Protein AF-A0A6A3QRF0-F1 (afdb_monomer)

pLDDT: mean 70.34, std 17.84, range [29.58, 91.5]

Radius of gyration: 20.27 Å; Cα contacts (8 Å, |Δi|>4): 286; chains: 1; bounding box: 64×47×49 Å

Solvent-accessible surface area (backbone atoms only — not comparable to full-atom values): 9993 Å² total; per-residue (Å²): 109,71,69,59,56,51,46,40,52,53,52,51,64,70,45,51,71,77,64,62,84,71,59,99,69,62,62,75,46,75,48,76,46,80,46,79,39,98,91,56,43,59,29,43,40,35,44,38,36,40,55,38,93,52,59,58,69,60,52,49,53,48,54,50,49,65,73,70,50,92,71,93,47,98,48,41,47,69,82,46,76,47,72,86,46,101,48,31,40,40,34,34,32,43,34,52,49,76,52,101,88,47,76,45,58,32,42,35,42,34,40,35,40,59,45,82,55,100,72,38,37,38,37,36,32,35,37,44,40,42,74,58,97,72,96,70,99,64,79,95,66,55,45,33,38,40,40,35,43,40,40,36,50,57,80,76,75,68,86,64,85,77,76,82,75,82,80,91,129

Nearest PDB structures (foldseek):
  3aae-assembly1_A  TM=3.727E-01  e=2.565E-01  Gallus gallus
  7ds3-assembly1_A  TM=4.397E-01  e=1.127E+00  Gallus gallus
  7dsb-assembly1_A  TM=3.958E-01  e=8.569E-01  Gallus gallus
  8p94-assembly1_U  TM=2.899E-01  e=3.564E+00  Mus musculus
  8f8q-assembly1_G  TM=2.303E-01  e=2.060E+00  Homo sapiens

Sequence (169 aa):
MAQLEIKAAEMYLGSRGLFEGESKFCTISCKMRRKADAHHGEMVEIVSCAPLSCPMEIASSSLWRELTTLRTFPDKTYRYMQASSPNVMEKCFDQILRSNAAATPLNGLQVMKKFEEADRVVLALLDRERRGRRTIRLPREATLFFFCIVIKALRISSFGPRSIKGERF

Organism: NCBI:txid53985

Foldseek 3Di:
DVVVVVVLVVVVVVCVVVVPPQDLDWDFDKDWDWDADPVAGIEIEIETEDEDQDDQVCVQVVVVCVVQDDDDDPFKDWPDWDDPDPFKIKTWMWGWDDDPVDTWIKTKIKIWGWDDDPFKIKIWIWIFIATDDDDDDDDRHTYIYTYIYIYGYNPPPDPDPPPCPDDDD

Structure (mmCIF, N/CA/C/O backbone):
data_AF-A0A6A3QRF0-F1
#
_entry.id   AF-A0A6A3QRF0-F1
#
loop_
_atom_site.group_PDB
_atom_site.id
_atom_site.type_symbol
_atom_site.label_atom_id
_atom_site.label_alt_id
_atom_site.label_comp_id
_atom_site.label_asym_id
_atom_site.label_entity_id
_atom_site.label_seq_id
_atom_site.pdbx_PDB_ins_code
_atom_site.Cartn_x
_atom_site.Cartn_y
_atom_site.Cartn_z
_atom_site.occupancy
_atom_site.B_iso_or_equiv
_atom_site.auth_seq_id
_atom_site.auth_comp_id
_atom_site.auth_asym_id
_atom_site.auth_atom_id
_atom_site.pdbx_PDB_model_num
ATOM 1 N N . MET A 1 1 ? 14.015 9.875 1.636 1.00 59.88 1 MET A N 1
ATOM 2 C CA . MET A 1 1 ? 13.007 9.254 2.514 1.00 59.88 1 MET A CA 1
ATOM 3 C C . MET A 1 1 ? 11.913 10.209 2.939 1.00 59.88 1 MET A C 1
ATOM 5 O O . MET A 1 1 ? 10.804 10.021 2.462 1.00 59.88 1 MET A O 1
ATOM 9 N N . ALA A 1 2 ? 12.217 11.278 3.682 1.00 72.38 2 ALA A N 1
ATOM 10 C CA . ALA A 1 2 ? 11.219 12.257 4.140 1.00 72.38 2 ALA A CA 1
ATOM 11 C C . ALA A 1 2 ? 10.230 12.730 3.049 1.00 72.38 2 ALA A C 1
ATOM 13 O O . ALA A 1 2 ? 9.030 12.780 3.282 1.00 72.38 2 ALA A O 1
ATOM 14 N N . GLN A 1 3 ? 10.704 12.982 1.823 1.00 74.31 3 GLN A N 1
ATOM 15 C CA . GLN A 1 3 ? 9.840 13.404 0.710 1.00 74.31 3 GLN A CA 1
ATOM 16 C C . GLN A 1 3 ? 8.783 12.364 0.293 1.00 74.31 3 GLN A C 1
ATOM 18 O O . GLN A 1 3 ? 7.677 12.747 -0.063 1.00 74.31 3 GLN A O 1
ATOM 23 N N . LEU A 1 4 ? 9.093 11.060 0.322 1.00 71.19 4 LEU A N 1
ATOM 24 C CA . LEU A 1 4 ? 8.119 10.016 -0.035 1.00 71.19 4 LEU A CA 1
ATOM 25 C C . LEU A 1 4 ? 7.090 9.809 1.078 1.00 71.19 4 LEU A C 1
ATOM 27 O O . LEU A 1 4 ? 5.924 9.573 0.788 1.00 71.19 4 LEU A O 1
ATOM 31 N N . GLU A 1 5 ? 7.508 9.936 2.338 1.00 74.69 5 GLU A N 1
ATOM 32 C CA . GLU A 1 5 ? 6.602 9.865 3.488 1.00 74.69 5 GLU A CA 1
ATOM 33 C C . GLU A 1 5 ? 5.636 11.057 3.541 1.00 74.69 5 GLU A C 1
ATOM 35 O O . GLU A 1 5 ? 4.439 10.860 3.765 1.00 74.69 5 GLU A O 1
ATOM 40 N N . ILE A 1 6 ? 6.136 12.279 3.306 1.00 78.88 6 ILE A N 1
ATOM 41 C CA . ILE A 1 6 ? 5.309 13.490 3.173 1.00 78.88 6 ILE A CA 1
ATOM 42 C C . ILE A 1 6 ? 4.298 13.282 2.050 1.00 78.88 6 ILE A C 1
ATOM 44 O O . ILE A 1 6 ? 3.098 13.432 2.258 1.00 78.88 6 ILE A O 1
ATOM 48 N N . LYS A 1 7 ? 4.767 12.813 0.895 1.00 76.50 7 LYS A N 1
ATOM 49 C CA . LYS A 1 7 ? 3.917 12.582 -0.268 1.00 76.50 7 LYS A CA 1
ATOM 50 C C . LYS A 1 7 ? 2.856 11.506 -0.040 1.00 76.50 7 LYS A C 1
ATOM 52 O O . LYS A 1 7 ? 1.719 11.666 -0.471 1.00 76.50 7 LYS A O 1
ATOM 57 N N . ALA A 1 8 ? 3.190 10.418 0.657 1.00 73.81 8 ALA A N 1
ATOM 58 C CA . ALA A 1 8 ? 2.210 9.405 1.049 1.00 73.81 8 ALA A CA 1
ATOM 59 C C . ALA A 1 8 ? 1.107 10.004 1.940 1.00 73.81 8 ALA A C 1
ATOM 61 O O . ALA A 1 8 ? -0.061 9.647 1.792 1.00 73.81 8 ALA A O 1
ATOM 62 N N . ALA A 1 9 ? 1.460 10.944 2.823 1.00 78.81 9 ALA A N 1
ATOM 63 C CA . ALA A 1 9 ? 0.489 11.670 3.636 1.00 78.81 9 ALA A CA 1
ATOM 64 C C . ALA A 1 9 ? -0.349 12.666 2.817 1.00 78.81 9 ALA A C 1
ATOM 66 O O . ALA A 1 9 ? -1.560 12.723 3.006 1.00 78.81 9 ALA A O 1
ATOM 67 N N . GLU A 1 10 ? 0.250 13.403 1.883 1.00 80.12 10 GLU A N 1
ATOM 68 C CA . GLU A 1 10 ? -0.475 14.319 0.989 1.00 80.12 10 GLU A CA 1
ATOM 69 C C . GLU A 1 10 ? -1.491 13.576 0.116 1.00 80.12 10 GLU A C 1
ATOM 71 O O . GLU A 1 10 ? -2.651 13.977 0.038 1.00 80.12 10 GLU A O 1
ATOM 76 N N . MET A 1 11 ? -1.091 12.452 -0.487 1.00 71.81 11 MET A N 1
ATOM 77 C CA . MET A 1 11 ? -2.003 11.626 -1.284 1.00 71.81 11 MET A CA 1
ATOM 78 C C . MET A 1 11 ? -3.115 11.026 -0.428 1.00 71.81 11 MET A C 1
ATOM 80 O O . MET A 1 11 ? -4.262 10.994 -0.866 1.00 71.81 11 MET A O 1
ATOM 84 N N . TYR A 1 12 ? -2.811 10.610 0.807 1.00 76.50 12 TYR A N 1
ATOM 85 C CA . TYR A 1 12 ? -3.842 10.187 1.751 1.00 76.50 12 TYR A CA 1
ATOM 86 C C . TYR A 1 12 ? -4.866 11.303 2.002 1.00 76.50 12 TYR A C 1
ATOM 88 O O . TYR A 1 12 ? -6.068 11.080 1.849 1.00 76.50 12 TYR A O 1
ATOM 96 N N . LEU A 1 13 ? -4.405 12.519 2.308 1.00 78.50 13 LEU A N 1
ATOM 97 C CA . LEU A 1 13 ? -5.282 13.669 2.535 1.00 78.50 13 LEU A CA 1
ATOM 98 C C . LEU A 1 13 ? -6.126 14.000 1.294 1.00 78.50 13 LEU A C 1
ATOM 100 O O . LEU A 1 13 ? -7.329 14.223 1.422 1.00 78.50 13 LEU A O 1
ATOM 104 N N . GLY A 1 14 ? -5.529 13.956 0.099 1.00 71.88 14 GLY A N 1
ATOM 105 C CA . GLY A 1 14 ? -6.230 14.152 -1.174 1.00 71.88 14 GLY A CA 1
ATOM 106 C C . GLY A 1 14 ? -7.201 13.020 -1.536 1.00 71.88 14 GLY A C 1
ATOM 107 O O . GLY A 1 14 ? -8.149 13.237 -2.289 1.00 71.88 14 GLY A O 1
ATOM 108 N N . SER A 1 15 ? -7.012 11.822 -0.976 1.00 66.50 15 SER A N 1
ATOM 109 C CA . SER A 1 15 ? -7.882 10.660 -1.198 1.00 66.50 15 SER A CA 1
ATOM 110 C C . SER A 1 15 ? -9.152 10.665 -0.341 1.00 66.50 15 SER A C 1
ATOM 112 O O . SER A 1 15 ? -10.015 9.817 -0.548 1.00 66.50 15 SER A O 1
ATOM 114 N N . ARG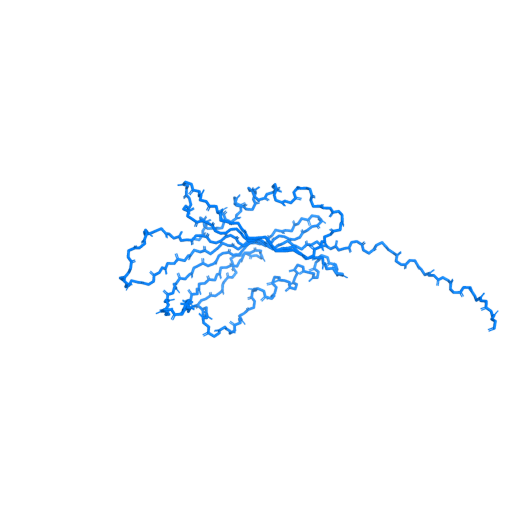 A 1 16 ? -9.322 11.632 0.578 1.00 66.19 16 ARG A N 1
ATOM 115 C CA . ARG A 1 16 ? -10.485 11.705 1.485 1.00 66.19 16 ARG A CA 1
ATOM 116 C C . ARG A 1 16 ? -11.838 11.650 0.776 1.00 66.19 16 ARG A C 1
ATOM 118 O O . ARG A 1 16 ? -12.736 10.959 1.250 1.00 66.19 16 ARG A O 1
ATOM 125 N N . GLY A 1 17 ? -11.958 12.296 -0.384 1.00 62.78 17 GLY A N 1
ATOM 126 C CA . GLY A 1 17 ? -13.182 12.267 -1.193 1.00 62.78 17 GLY A CA 1
ATOM 127 C C . GLY A 1 17 ? -13.530 10.883 -1.764 1.00 62.78 17 GLY A C 1
ATOM 128 O O . GLY A 1 17 ? -14.663 10.662 -2.171 1.00 62.78 17 GLY A O 1
ATOM 129 N N . LEU A 1 18 ? -12.596 9.922 -1.771 1.00 61.41 18 LEU A N 1
ATOM 130 C CA . LEU A 1 18 ? -12.871 8.535 -2.175 1.00 61.41 18 LEU A CA 1
ATOM 131 C C . LEU A 1 18 ? -13.661 7.765 -1.116 1.00 61.41 18 LEU A C 1
ATOM 133 O O . LEU A 1 18 ? -14.255 6.737 -1.435 1.00 61.41 18 LEU A O 1
ATOM 137 N N . PHE A 1 19 ? -13.655 8.251 0.128 1.00 61.41 19 PHE A N 1
ATOM 138 C CA . PHE A 1 19 ? -14.369 7.634 1.240 1.00 61.41 19 PHE A CA 1
ATOM 139 C C . PHE A 1 19 ? -15.723 8.305 1.526 1.00 61.41 19 PHE A C 1
ATOM 141 O O . PHE A 1 19 ? -16.487 7.805 2.357 1.00 61.41 19 PHE A O 1
ATOM 148 N N . GLU A 1 20 ? -16.029 9.430 0.869 1.00 54.75 20 GLU A N 1
ATOM 149 C CA . GLU A 1 20 ? -17.316 10.119 0.977 1.00 54.75 20 GLU A CA 1
ATOM 150 C C . GLU A 1 20 ? -18.388 9.369 0.172 1.00 54.75 20 GLU A C 1
ATOM 152 O O . GLU A 1 20 ? -18.216 9.058 -1.004 1.00 54.75 20 GLU A O 1
ATOM 157 N N . GLY A 1 21 ? -19.506 9.037 0.824 1.00 55.78 21 GLY A N 1
ATOM 158 C CA . GLY A 1 21 ? -20.615 8.296 0.209 1.00 55.78 21 GLY A CA 1
ATOM 159 C C . GLY A 1 21 ? -20.557 6.771 0.360 1.00 55.78 21 GLY A C 1
ATOM 160 O O . GLY A 1 21 ? -21.452 6.079 -0.125 1.00 55.78 21 GLY A O 1
ATOM 161 N N . GLU A 1 22 ? -19.562 6.214 1.060 1.00 54.47 22 GLU A N 1
ATOM 162 C CA . GLU A 1 22 ? -19.566 4.784 1.381 1.00 54.47 22 GLU A CA 1
ATOM 163 C C . GLU A 1 22 ? -20.700 4.447 2.364 1.00 54.47 22 GLU A C 1
ATOM 165 O O . GLU A 1 22 ? -20.720 4.910 3.507 1.00 54.47 22 GLU A O 1
ATOM 170 N N . SER A 1 23 ? -21.651 3.625 1.908 1.00 51.81 23 SER A N 1
ATOM 171 C CA . SER A 1 23 ? -22.813 3.202 2.695 1.00 51.81 23 SER A CA 1
ATOM 172 C C . SER A 1 23 ? -22.408 2.497 4.001 1.00 51.81 23 SER A C 1
ATOM 174 O O . SER A 1 23 ? -21.325 1.917 4.101 1.00 51.81 23 SER A O 1
ATOM 176 N N . LYS A 1 24 ? -23.314 2.479 4.992 1.00 54.75 24 LYS A N 1
ATOM 177 C CA . LYS A 1 24 ? -23.150 1.763 6.277 1.00 54.75 24 LYS A CA 1
ATOM 178 C C . LYS A 1 24 ? -22.815 0.268 6.114 1.00 54.75 24 LYS A C 1
ATOM 180 O O . LYS A 1 24 ? -22.342 -0.350 7.063 1.00 54.75 24 LYS A O 1
ATOM 185 N N . PHE A 1 25 ? -23.034 -0.294 4.925 1.00 53.22 25 PHE A N 1
ATOM 186 C CA . PHE A 1 25 ? -22.648 -1.647 4.553 1.00 53.22 25 PHE A CA 1
ATOM 187 C C . PHE A 1 25 ? -21.441 -1.582 3.614 1.00 53.22 25 PHE A C 1
ATOM 189 O O . PHE A 1 25 ? -21.560 -1.282 2.425 1.00 53.22 25 PHE A O 1
ATOM 196 N N . CYS A 1 26 ? -20.256 -1.847 4.163 1.00 58.09 26 CYS A N 1
ATOM 197 C CA . CYS A 1 26 ? -19.060 -2.030 3.354 1.00 58.09 26 CYS A CA 1
ATOM 198 C C . CYS A 1 26 ? -19.180 -3.377 2.629 1.00 58.09 26 CYS A C 1
ATOM 200 O O . CYS A 1 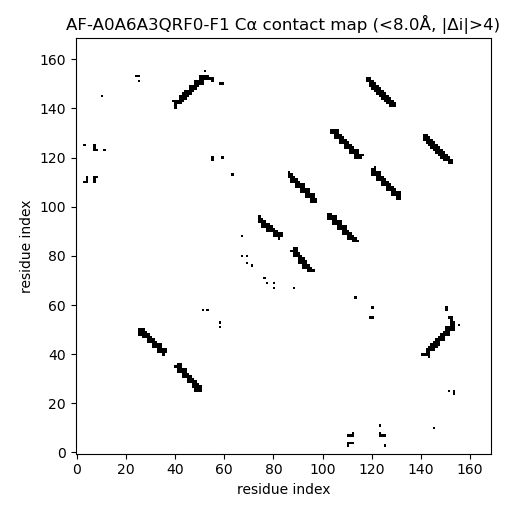26 ? -19.201 -4.423 3.270 1.00 58.09 26 CYS A O 1
ATOM 202 N N . THR A 1 27 ? -19.314 -3.354 1.303 1.00 67.69 27 THR A N 1
ATOM 203 C CA . THR A 1 27 ? -19.205 -4.557 0.463 1.00 67.69 27 THR A CA 1
ATOM 204 C C . THR A 1 27 ? -17.758 -4.678 -0.003 1.00 67.69 27 THR A C 1
ATOM 206 O O . THR A 1 27 ? -17.130 -3.656 -0.290 1.00 67.69 27 THR A O 1
ATOM 209 N N . ILE A 1 28 ? -17.227 -5.905 -0.086 1.00 80.62 28 ILE A N 1
ATOM 210 C CA . ILE A 1 28 ? -15.882 -6.143 -0.630 1.00 80.62 28 ILE A CA 1
ATOM 211 C C . ILE A 1 28 ? -15.804 -5.500 -2.017 1.00 80.62 28 ILE A C 1
ATOM 213 O O . ILE A 1 28 ? -16.599 -5.817 -2.902 1.00 80.62 28 ILE A O 1
ATOM 217 N N . SER A 1 29 ? -14.862 -4.581 -2.207 1.00 80.19 29 SER A N 1
ATOM 218 C CA . SER A 1 29 ? -14.668 -3.900 -3.482 1.00 80.19 29 SER A CA 1
ATOM 219 C C . SER A 1 29 ? -13.201 -3.571 -3.720 1.00 80.19 29 SER A C 1
ATOM 221 O O . SER A 1 29 ? -12.428 -3.353 -2.791 1.00 80.19 29 SER A O 1
ATOM 223 N N . CYS A 1 30 ? -12.815 -3.542 -4.991 1.00 80.69 30 CYS A N 1
ATOM 224 C CA . CYS A 1 30 ? -11.510 -3.082 -5.434 1.00 80.69 30 CYS A CA 1
ATOM 225 C C . CYS A 1 30 ? -11.719 -2.200 -6.662 1.00 80.69 30 CYS A C 1
ATOM 227 O O . CYS A 1 30 ? -12.364 -2.611 -7.628 1.00 80.69 30 CYS A O 1
ATOM 229 N N . LYS A 1 31 ? -11.220 -0.969 -6.607 1.00 79.44 31 LYS A N 1
ATOM 230 C CA . LYS A 1 31 ? -11.301 0.001 -7.697 1.00 79.44 31 LYS A CA 1
ATOM 231 C C . LYS A 1 31 ? -9.891 0.402 -8.080 1.00 79.44 31 LYS A C 1
ATOM 233 O O . LYS A 1 31 ? -9.111 0.793 -7.220 1.00 79.44 31 LYS A O 1
ATOM 238 N N . MET A 1 32 ? -9.586 0.338 -9.369 1.00 78.56 32 MET A N 1
ATOM 239 C CA . MET A 1 32 ? -8.326 0.819 -9.923 1.00 78.56 32 MET A CA 1
ATOM 240 C C . MET A 1 32 ? -8.610 1.984 -10.862 1.00 78.56 32 MET A C 1
ATOM 242 O O . MET A 1 32 ? -9.457 1.879 -11.750 1.00 78.56 32 MET A O 1
ATOM 246 N N . ARG A 1 33 ? -7.881 3.084 -10.693 1.00 75.81 33 ARG A N 1
ATOM 247 C CA . ARG A 1 33 ? -7.971 4.264 -11.547 1.00 75.81 33 ARG A CA 1
ATOM 248 C C . ARG A 1 33 ? -6.577 4.721 -11.948 1.00 75.81 33 ARG A C 1
ATOM 250 O O . ARG A 1 33 ? -5.682 4.825 -11.119 1.00 75.81 33 ARG A O 1
ATOM 257 N N . ARG A 1 34 ? -6.410 5.035 -13.230 1.00 74.25 34 ARG A N 1
ATOM 258 C CA . ARG A 1 34 ? -5.230 5.754 -13.716 1.00 74.25 34 ARG A CA 1
ATOM 259 C C . ARG A 1 34 ? -5.464 7.252 -13.550 1.00 74.25 34 ARG A C 1
ATOM 261 O O . ARG A 1 34 ? -6.545 7.747 -13.880 1.00 74.25 34 ARG A O 1
ATOM 268 N N . LYS A 1 35 ? -4.475 7.951 -13.012 1.00 72.19 35 LYS A N 1
ATOM 269 C CA . LYS A 1 35 ? -4.454 9.403 -12.854 1.00 72.19 35 LYS A CA 1
ATOM 270 C C . LYS A 1 35 ? -3.134 9.903 -13.423 1.00 72.19 35 LYS A C 1
ATOM 272 O O . LYS A 1 35 ? -2.089 9.381 -13.064 1.00 72.19 35 LYS A O 1
ATOM 277 N N . ALA A 1 36 ? -3.191 10.910 -14.280 1.00 67.00 36 ALA A N 1
ATOM 278 C CA . ALA A 1 36 ? -2.014 11.673 -14.657 1.00 67.00 36 ALA A CA 1
ATOM 279 C C . ALA A 1 36 ? -2.018 12.950 -13.819 1.00 67.00 36 ALA A C 1
ATOM 281 O O . ALA A 1 36 ? -3.018 13.670 -13.790 1.00 67.00 36 ALA A O 1
ATOM 282 N N . ASP A 1 37 ? -0.931 13.198 -13.103 1.00 63.97 37 ASP A N 1
ATOM 283 C CA . ASP A 1 37 ? -0.755 14.400 -12.297 1.00 63.97 37 ASP A CA 1
ATOM 284 C C . ASP A 1 37 ? 0.453 15.170 -12.833 1.00 63.97 37 ASP A C 1
ATOM 286 O O . ASP A 1 37 ? 1.538 14.607 -12.986 1.00 63.97 37 ASP A O 1
ATOM 290 N N . ALA A 1 38 ? 0.266 16.463 -13.108 1.00 60.53 38 ALA A N 1
ATOM 291 C CA . ALA A 1 38 ? 1.300 17.340 -13.651 1.00 60.53 38 ALA A CA 1
ATOM 292 C C . ALA A 1 38 ? 2.580 17.359 -12.795 1.00 60.53 38 ALA A C 1
ATOM 294 O O . ALA A 1 38 ? 3.670 17.554 -13.328 1.00 60.53 38 ALA A O 1
ATOM 295 N N . HIS A 1 39 ? 2.469 17.123 -11.484 1.00 57.53 39 HIS A N 1
ATOM 296 C CA . HIS A 1 39 ? 3.621 17.089 -10.581 1.00 57.53 39 HIS A CA 1
ATOM 297 C C . HIS A 1 39 ? 4.231 15.694 -10.412 1.00 57.53 39 HIS A C 1
ATOM 299 O O . HIS A 1 39 ? 5.378 15.565 -9.974 1.00 57.53 39 HIS A O 1
ATOM 305 N N . HIS A 1 40 ? 3.467 14.638 -10.694 1.00 57.16 40 HIS A N 1
ATOM 306 C CA . HIS A 1 40 ? 3.788 13.282 -10.243 1.00 57.16 40 HIS A CA 1
ATOM 307 C C . HIS A 1 40 ? 3.844 12.241 -11.366 1.00 57.16 40 HIS A C 1
ATOM 309 O O . HIS A 1 40 ? 4.231 11.105 -11.092 1.00 57.16 40 HIS A O 1
ATOM 315 N N . GLY A 1 41 ? 3.533 12.638 -12.600 1.00 68.62 41 GLY A N 1
ATOM 316 C CA . GLY A 1 41 ? 3.516 11.773 -13.770 1.00 68.62 41 GLY A CA 1
ATOM 317 C C . GLY A 1 41 ? 2.316 10.828 -13.772 1.00 68.62 41 GLY A C 1
ATOM 318 O O . GLY A 1 41 ? 1.265 11.109 -13.188 1.00 68.62 41 GLY A O 1
ATOM 319 N N . GLU A 1 42 ? 2.481 9.692 -14.443 1.00 70.38 42 GLU A N 1
ATOM 320 C CA . GLU A 1 42 ? 1.481 8.626 -14.476 1.00 70.38 42 GLU A CA 1
ATOM 321 C C . GLU A 1 42 ? 1.393 7.917 -13.121 1.00 70.38 42 GLU A C 1
ATOM 323 O O . GLU A 1 42 ? 2.378 7.371 -12.608 1.00 70.38 42 GLU A O 1
ATOM 328 N N . MET A 1 43 ? 0.184 7.897 -12.568 1.00 66.38 43 MET A N 1
ATOM 329 C CA . MET A 1 43 ? -0.151 7.271 -11.302 1.00 66.38 43 MET A CA 1
ATOM 330 C C . MET A 1 43 ? -1.254 6.236 -11.489 1.00 66.38 43 MET A C 1
ATOM 332 O O . MET A 1 43 ? -2.229 6.432 -12.220 1.00 66.38 43 MET A O 1
ATOM 336 N N . VAL A 1 44 ? -1.126 5.125 -10.772 1.00 69.06 44 VAL A N 1
ATOM 337 C CA . VAL A 1 44 ? -2.211 4.157 -10.619 1.00 69.06 44 VAL A CA 1
ATOM 338 C C . VAL A 1 44 ? -2.646 4.168 -9.165 1.00 69.06 44 VAL A C 1
ATOM 340 O O . VAL A 1 44 ? -1.860 3.872 -8.268 1.00 69.06 44 VAL A O 1
ATOM 343 N N . GLU A 1 45 ? -3.902 4.533 -8.954 1.00 71.81 45 GLU A N 1
ATOM 344 C CA . GLU A 1 45 ? -4.576 4.506 -7.668 1.00 71.81 45 GLU A CA 1
ATOM 345 C C . GLU A 1 45 ? -5.395 3.226 -7.572 1.00 71.81 45 GLU A C 1
ATOM 347 O O . GLU A 1 45 ? -6.228 2.948 -8.439 1.00 71.81 45 GLU A O 1
ATOM 352 N N . ILE A 1 46 ? -5.167 2.444 -6.523 1.00 74.25 46 ILE A N 1
ATOM 353 C CA . ILE A 1 46 ? -5.962 1.253 -6.239 1.00 74.25 46 ILE A CA 1
ATOM 354 C C . ILE A 1 46 ? -6.552 1.398 -4.845 1.00 74.25 46 ILE A C 1
ATOM 356 O O . ILE A 1 46 ? -5.816 1.536 -3.874 1.00 74.25 46 ILE A O 1
ATOM 360 N N . VAL A 1 47 ? -7.877 1.351 -4.752 1.00 75.62 47 VAL A N 1
ATOM 361 C CA . VAL A 1 47 ? -8.617 1.385 -3.491 1.00 75.62 47 VAL A CA 1
ATOM 362 C C . VAL A 1 47 ? -9.261 0.030 -3.281 1.00 75.62 47 VAL A C 1
ATOM 364 O O . VAL A 1 47 ? -10.111 -0.381 -4.071 1.00 75.62 47 VAL A O 1
ATOM 367 N N . SER A 1 48 ? -8.855 -0.659 -2.220 1.00 78.19 48 SER A N 1
ATOM 368 C CA . SER A 1 48 ? -9.468 -1.919 -1.796 1.00 78.19 48 SER 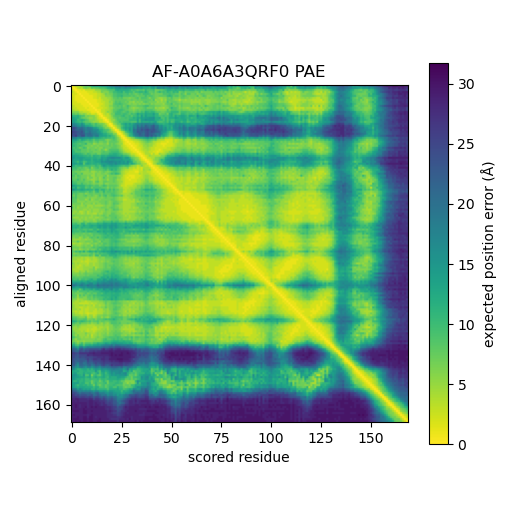A CA 1
ATOM 369 C C . SER A 1 48 ? -10.214 -1.706 -0.489 1.00 78.19 48 SER A C 1
ATOM 371 O O . SER A 1 48 ? -9.636 -1.191 0.466 1.00 78.19 48 SER A O 1
ATOM 373 N N . CYS A 1 49 ? -11.481 -2.108 -0.447 1.00 76.19 49 CYS A N 1
ATOM 374 C CA . CYS A 1 49 ? -12.341 -1.997 0.723 1.00 76.19 49 CYS A CA 1
ATOM 375 C C . CYS A 1 49 ? -12.884 -3.381 1.081 1.00 76.19 49 CYS A C 1
ATOM 377 O O . CYS A 1 49 ? -13.372 -4.102 0.207 1.00 76.19 49 CYS A O 1
ATOM 379 N N . ALA A 1 50 ? -12.785 -3.769 2.352 1.00 76.94 50 ALA A N 1
ATOM 380 C CA . ALA A 1 50 ? -13.303 -5.045 2.836 1.00 76.94 50 ALA A CA 1
ATOM 381 C C . ALA A 1 50 ? -13.955 -4.889 4.221 1.00 76.94 50 ALA A C 1
ATOM 383 O O . ALA A 1 50 ? -13.339 -4.304 5.120 1.00 76.94 50 ALA A O 1
ATOM 384 N N . PRO A 1 51 ? -15.180 -5.414 4.424 1.00 74.50 51 PRO A N 1
ATOM 385 C CA . PRO A 1 51 ? -15.754 -5.549 5.751 1.00 74.50 51 PRO A CA 1
ATOM 386 C C . PRO A 1 51 ? -15.053 -6.670 6.520 1.00 74.50 51 PRO A C 1
ATOM 388 O O . PRO A 1 51 ? -14.860 -7.767 5.993 1.00 74.50 51 PRO A O 1
ATOM 391 N N . LEU A 1 52 ? -14.734 -6.422 7.788 1.00 76.81 52 LEU A N 1
ATOM 392 C CA . LEU A 1 52 ? -14.248 -7.457 8.700 1.00 76.81 52 LEU A CA 1
ATOM 393 C C . LEU A 1 52 ? -15.181 -7.597 9.904 1.00 76.81 52 LEU A C 1
ATOM 395 O O . LEU A 1 52 ? -15.735 -6.617 10.405 1.00 76.81 52 LEU A O 1
ATOM 399 N N . SER A 1 53 ? -15.340 -8.834 10.373 1.00 78.69 53 SER A N 1
ATOM 400 C CA . SER A 1 53 ? -16.150 -9.197 11.543 1.00 78.69 53 SER A CA 1
ATOM 401 C C . SER A 1 53 ? -15.358 -9.168 12.858 1.00 78.69 53 SER A C 1
ATOM 403 O O . SER A 1 53 ? -15.745 -9.823 13.823 1.00 78.69 53 SER A O 1
ATOM 405 N N . CYS A 1 54 ? -14.227 -8.462 12.900 1.00 78.06 54 CYS A N 1
ATOM 406 C CA . CYS A 1 54 ? -13.351 -8.364 14.066 1.00 78.06 54 CYS A CA 1
ATOM 407 C C . CYS A 1 54 ? -13.183 -6.904 14.529 1.00 78.06 54 CYS A C 1
ATOM 409 O O . CYS A 1 54 ? -13.474 -5.979 13.763 1.00 78.06 54 CYS A O 1
ATOM 411 N N . PRO A 1 55 ? -12.720 -6.678 15.775 1.00 83.12 55 PRO A N 1
ATOM 412 C CA . PRO A 1 55 ? -12.392 -5.340 16.255 1.00 83.12 55 PRO A CA 1
ATOM 413 C C . PRO A 1 55 ? -11.343 -4.657 15.375 1.00 83.12 55 PRO A C 1
ATOM 415 O O . PRO A 1 55 ? -10.439 -5.307 14.841 1.00 83.12 55 PRO A O 1
ATOM 418 N N . MET A 1 56 ? -11.437 -3.330 15.274 1.00 82.19 56 MET A N 1
ATOM 419 C CA . MET A 1 56 ? -10.557 -2.540 14.413 1.00 82.19 56 MET A CA 1
ATOM 420 C C . MET A 1 56 ? -9.080 -2.688 14.796 1.00 82.19 56 MET A C 1
ATOM 422 O O . MET A 1 56 ? -8.235 -2.782 13.909 1.00 82.19 56 MET A O 1
ATOM 426 N N . GLU A 1 57 ? -8.749 -2.783 16.089 1.00 84.19 57 GLU A N 1
ATOM 427 C CA . GLU A 1 57 ? -7.354 -2.950 16.525 1.00 84.19 57 GLU A CA 1
ATOM 428 C C . GLU A 1 57 ? -6.765 -4.288 16.055 1.00 84.19 57 GLU A C 1
ATOM 430 O O . GLU A 1 57 ? -5.609 -4.363 15.628 1.00 84.19 57 GLU A O 1
ATOM 435 N N . ILE A 1 58 ? -7.574 -5.352 16.074 1.00 85.38 58 ILE A N 1
ATOM 436 C CA . ILE A 1 58 ? -7.170 -6.682 15.604 1.00 85.38 58 IL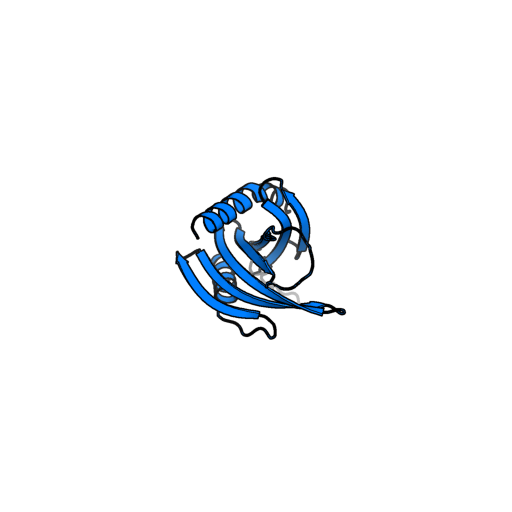E A CA 1
ATOM 437 C C . ILE A 1 58 ? -6.997 -6.680 14.086 1.00 85.38 58 ILE A C 1
ATOM 439 O O . ILE A 1 58 ? -6.006 -7.210 13.581 1.00 85.38 58 ILE A O 1
ATOM 443 N N . ALA A 1 59 ? -7.921 -6.052 13.357 1.00 82.38 59 ALA A N 1
ATOM 444 C CA . ALA A 1 59 ? -7.807 -5.890 11.914 1.00 82.38 59 ALA A CA 1
ATOM 445 C C . ALA A 1 59 ? -6.562 -5.078 11.520 1.00 82.38 59 ALA A C 1
ATOM 447 O O . ALA A 1 59 ? -5.786 -5.513 10.669 1.00 82.38 59 ALA A O 1
ATOM 448 N N . SER A 1 60 ? -6.349 -3.935 12.182 1.00 85.38 60 SER A N 1
ATOM 449 C CA . SER A 1 60 ? -5.207 -3.037 11.979 1.00 85.38 60 SER A CA 1
ATOM 450 C C . SER A 1 60 ? -3.881 -3.752 12.218 1.00 85.38 60 SER A C 1
ATOM 452 O O . SER A 1 60 ? -3.018 -3.788 11.340 1.00 85.38 60 SER A O 1
ATOM 454 N N . SER A 1 61 ? -3.728 -4.372 13.392 1.00 88.06 61 SER A N 1
ATOM 455 C CA . SER A 1 61 ? -2.500 -5.075 13.775 1.00 88.06 61 SER A CA 1
ATOM 456 C C . SER A 1 61 ? -2.222 -6.275 12.876 1.00 88.06 61 SER A C 1
ATOM 458 O O . SER A 1 61 ? -1.077 -6.475 12.470 1.00 88.06 61 SER A O 1
ATOM 460 N N . SER A 1 62 ? -3.258 -7.033 12.504 1.00 86.25 62 SER A N 1
ATOM 461 C CA . SER A 1 62 ? -3.121 -8.165 11.587 1.00 86.25 62 SER A CA 1
ATOM 462 C C . SER A 1 62 ? -2.678 -7.698 10.206 1.00 86.25 62 SER A C 1
ATOM 464 O O . SER A 1 62 ? -1.670 -8.191 9.712 1.00 86.25 62 SER A O 1
ATOM 466 N N . LEU A 1 63 ? -3.356 -6.711 9.609 1.00 84.75 63 LEU A N 1
ATOM 467 C CA . LEU A 1 63 ? -2.995 -6.206 8.282 1.00 84.75 63 LEU A CA 1
ATOM 468 C C . LEU A 1 63 ? -1.591 -5.587 8.275 1.00 84.75 63 LEU A C 1
ATOM 470 O O . LEU A 1 63 ? -0.800 -5.842 7.364 1.00 84.75 63 LEU A O 1
ATOM 474 N N . TRP A 1 64 ? -1.258 -4.805 9.305 1.00 89.19 64 TRP A N 1
ATOM 475 C CA . TRP A 1 64 ? 0.073 -4.223 9.446 1.00 89.19 64 TRP A CA 1
ATOM 476 C C . TRP A 1 64 ? 1.143 -5.309 9.538 1.00 89.19 64 TRP A C 1
ATOM 478 O O . TRP A 1 64 ? 2.123 -5.264 8.795 1.00 89.19 64 TRP A O 1
ATOM 488 N N . ARG A 1 65 ? 0.938 -6.330 10.379 1.00 89.12 65 ARG A N 1
ATOM 489 C CA . ARG A 1 65 ? 1.849 -7.476 10.500 1.00 89.12 65 ARG A CA 1
ATOM 490 C C . ARG A 1 65 ? 1.997 -8.216 9.175 1.00 89.12 65 ARG A C 1
ATOM 492 O O . ARG A 1 65 ? 3.121 -8.474 8.755 1.00 89.12 65 ARG A O 1
ATOM 499 N N . GLU A 1 66 ? 0.896 -8.511 8.489 1.00 86.69 66 GLU A N 1
ATOM 500 C CA . GLU A 1 66 ? 0.911 -9.221 7.204 1.00 86.69 66 GLU A CA 1
ATOM 501 C C . GLU A 1 66 ? 1.782 -8.506 6.162 1.00 86.69 66 GLU A C 1
ATOM 503 O O . GLU A 1 66 ? 2.554 -9.157 5.452 1.00 86.69 66 GLU A O 1
ATOM 508 N N . LEU A 1 67 ? 1.696 -7.173 6.104 1.00 85.25 67 LEU A N 1
ATOM 509 C CA . LEU A 1 67 ? 2.411 -6.362 5.120 1.00 85.25 67 LEU A CA 1
ATOM 510 C C . LEU A 1 67 ? 3.836 -5.990 5.537 1.00 85.25 67 LEU A C 1
ATOM 512 O O . LEU A 1 67 ? 4.640 -5.639 4.674 1.00 85.25 67 LEU A O 1
ATOM 516 N N . THR A 1 68 ? 4.159 -6.038 6.826 1.00 87.94 68 THR A N 1
ATOM 517 C CA . THR A 1 68 ? 5.504 -5.743 7.352 1.00 87.94 68 THR A CA 1
ATOM 518 C C . THR A 1 68 ? 6.349 -6.993 7.579 1.00 87.94 68 THR A C 1
ATOM 520 O O . THR A 1 68 ? 7.553 -6.884 7.792 1.00 87.94 68 THR A O 1
ATOM 523 N N . THR A 1 69 ? 5.755 -8.180 7.475 1.00 87.38 69 THR A N 1
ATOM 524 C CA . THR A 1 69 ? 6.487 -9.447 7.539 1.00 87.38 69 THR A CA 1
ATOM 525 C C . THR A 1 69 ? 7.205 -9.710 6.215 1.00 87.38 69 THR A C 1
ATOM 527 O O . THR A 1 69 ? 6.616 -9.581 5.138 1.00 87.38 69 THR A O 1
ATOM 530 N N . LEU A 1 70 ? 8.479 -10.106 6.290 1.00 82.88 70 LEU A N 1
ATOM 531 C CA . LEU A 1 70 ? 9.248 -10.563 5.133 1.00 82.88 70 LEU A CA 1
ATOM 532 C C . LEU A 1 70 ? 8.579 -11.801 4.527 1.00 82.88 70 LEU A C 1
ATOM 534 O O . LEU A 1 70 ? 8.408 -12.820 5.193 1.00 82.88 70 LEU A O 1
ATOM 538 N N . ARG A 1 71 ? 8.216 -11.708 3.247 1.00 79.81 71 ARG A N 1
ATOM 539 C CA . ARG A 1 71 ? 7.657 -12.816 2.469 1.00 79.81 71 ARG A CA 1
ATOM 540 C C . ARG A 1 71 ? 8.540 -13.107 1.275 1.00 79.81 71 ARG A C 1
ATOM 542 O O . ARG A 1 71 ? 9.071 -12.190 0.647 1.00 79.81 71 ARG A O 1
ATOM 549 N N . THR A 1 72 ? 8.645 -14.384 0.944 1.00 81.31 72 THR A N 1
ATOM 550 C CA . THR A 1 72 ? 9.239 -14.839 -0.305 1.00 81.31 72 THR A CA 1
ATOM 551 C C . THR A 1 72 ? 8.200 -14.746 -1.413 1.00 81.31 72 THR A C 1
ATOM 553 O O . THR A 1 72 ? 7.138 -15.361 -1.357 1.00 81.31 72 THR A O 1
ATOM 556 N N . PHE A 1 73 ?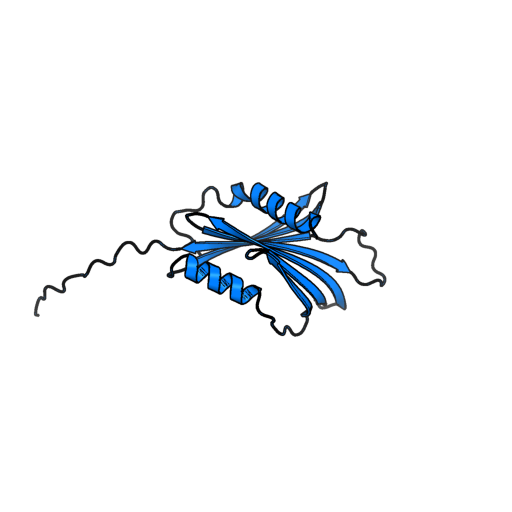 8.513 -13.954 -2.432 1.00 84.19 73 PHE A N 1
ATOM 557 C CA . PHE A 1 73 ? 7.759 -13.907 -3.677 1.00 84.19 73 PHE A CA 1
ATOM 558 C C . PHE A 1 73 ? 8.673 -14.408 -4.798 1.00 84.19 73 PHE A C 1
ATOM 560 O O . PHE A 1 73 ? 9.855 -14.065 -4.797 1.00 84.19 73 PHE A O 1
ATOM 567 N N . PRO A 1 74 ? 8.159 -15.180 -5.770 1.00 84.75 74 PRO A N 1
ATOM 568 C CA . PRO A 1 74 ? 8.989 -15.746 -6.837 1.00 84.75 74 PRO A CA 1
ATOM 569 C C . PRO A 1 74 ? 9.695 -14.670 -7.675 1.00 84.75 74 PRO A C 1
ATOM 571 O O . PRO A 1 74 ? 10.805 -14.889 -8.146 1.00 84.75 74 PRO A O 1
ATOM 574 N N . ASP A 1 75 ? 9.074 -13.494 -7.805 1.00 87.56 75 ASP A N 1
ATOM 575 C CA . ASP A 1 75 ? 9.537 -12.416 -8.685 1.00 87.56 75 ASP A CA 1
ATOM 576 C C . ASP A 1 75 ? 9.864 -11.119 -7.968 1.00 87.56 75 ASP A C 1
ATOM 578 O O . ASP A 1 75 ? 10.089 -10.107 -8.625 1.00 87.56 75 ASP A O 1
ATOM 582 N N . LYS A 1 76 ? 9.862 -11.118 -6.636 1.00 88.69 76 LYS A N 1
ATOM 583 C CA . LYS A 1 76 ? 10.140 -9.923 -5.846 1.00 88.69 76 LYS A CA 1
ATOM 584 C C . LYS A 1 76 ? 11.013 -10.285 -4.659 1.00 88.69 76 LYS A C 1
ATOM 586 O O . LYS A 1 76 ? 10.617 -11.074 -3.804 1.00 88.69 76 LYS A O 1
ATOM 591 N N . THR A 1 77 ? 12.181 -9.667 -4.595 1.00 90.62 77 THR A N 1
ATOM 592 C CA . THR A 1 77 ? 13.110 -9.782 -3.475 1.00 90.62 77 THR A CA 1
ATOM 593 C C . THR A 1 77 ? 13.212 -8.438 -2.773 1.00 90.62 77 THR A C 1
ATOM 595 O O . THR A 1 77 ? 13.189 -7.383 -3.404 1.00 90.62 77 THR A O 1
ATOM 598 N N . TYR A 1 78 ? 13.299 -8.460 -1.446 1.00 89.38 78 TYR A N 1
ATOM 599 C CA . TYR A 1 78 ? 13.519 -7.255 -0.655 1.00 89.38 78 TYR A CA 1
ATOM 600 C C . TYR A 1 78 ? 14.998 -7.159 -0.301 1.00 89.38 78 TYR A C 1
ATOM 602 O O . TYR A 1 78 ? 15.542 -8.062 0.329 1.00 89.38 78 TYR A O 1
ATOM 610 N N . ARG A 1 79 ? 15.642 -6.058 -0.695 1.00 89.75 79 ARG A N 1
ATOM 611 C CA . ARG A 1 79 ? 17.007 -5.726 -0.266 1.00 89.75 79 ARG A CA 1
ATOM 612 C C . ARG A 1 79 ? 17.031 -5.320 1.200 1.00 89.75 79 ARG A C 1
ATOM 614 O O . ARG A 1 79 ? 17.938 -5.709 1.925 1.00 89.75 79 ARG A O 1
ATOM 621 N N . TYR A 1 80 ? 16.028 -4.557 1.630 1.00 90.06 80 TYR A N 1
ATOM 622 C CA . TYR A 1 80 ? 15.794 -4.263 3.039 1.00 90.06 80 TYR A CA 1
ATOM 623 C C . TYR A 1 80 ? 14.325 -3.918 3.297 1.00 90.06 80 TYR A C 1
ATOM 625 O O . TYR A 1 80 ? 13.601 -3.477 2.398 1.00 90.06 80 TYR A O 1
ATOM 633 N N . MET A 1 81 ? 13.911 -4.098 4.551 1.00 90.81 81 MET A N 1
ATOM 634 C CA . MET 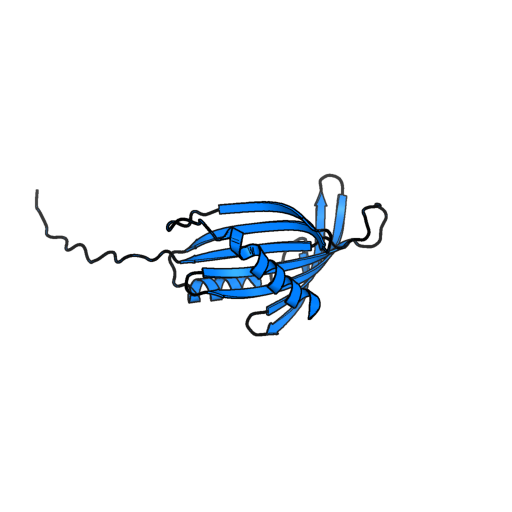A 1 81 ? 12.644 -3.629 5.106 1.00 90.81 81 MET A CA 1
ATOM 635 C C . MET A 1 81 ? 12.941 -2.981 6.456 1.00 90.81 81 MET A C 1
ATOM 637 O O . MET A 1 81 ? 13.515 -3.633 7.327 1.00 90.81 81 MET A O 1
ATOM 641 N N . GLN A 1 82 ? 12.602 -1.704 6.617 1.00 90.19 82 GLN A N 1
ATOM 642 C CA . GLN A 1 82 ? 12.952 -0.933 7.807 1.00 90.19 82 GLN A CA 1
ATOM 643 C C . GLN A 1 82 ? 11.770 -0.091 8.284 1.00 90.19 82 GLN A C 1
ATOM 645 O O . GLN A 1 82 ? 11.181 0.673 7.521 1.00 90.19 82 GLN A O 1
ATOM 650 N N . ALA A 1 83 ? 11.448 -0.203 9.571 1.00 88.50 83 ALA A N 1
ATOM 651 C CA . ALA A 1 83 ? 10.510 0.701 10.219 1.00 88.50 83 ALA A CA 1
ATOM 652 C C . ALA A 1 83 ? 11.232 2.003 10.595 1.00 88.50 83 ALA A C 1
ATOM 654 O O . ALA A 1 83 ? 12.219 1.965 11.331 1.00 88.50 83 ALA A O 1
ATOM 655 N N . SER A 1 84 ? 10.745 3.145 10.105 1.00 79.81 84 SER A N 1
ATOM 656 C CA . SER A 1 84 ? 11.229 4.471 10.528 1.00 79.81 84 SER A CA 1
ATOM 657 C C . SER A 1 84 ? 10.460 4.996 11.746 1.00 79.81 84 SER A C 1
ATOM 659 O O . SER A 1 84 ? 11.001 5.741 12.558 1.00 79.81 84 SER A O 1
ATOM 661 N N . SER A 1 85 ? 9.201 4.576 11.904 1.00 85.12 85 SER A N 1
ATOM 662 C CA . SER A 1 85 ? 8.335 4.875 13.049 1.00 85.12 85 SER A CA 1
ATOM 663 C C . SER A 1 85 ? 7.249 3.789 13.184 1.00 85.12 85 SER A C 1
ATOM 665 O O . SER A 1 85 ? 7.083 2.994 12.256 1.00 85.12 85 SER A O 1
ATOM 667 N N . PRO A 1 86 ? 6.471 3.731 14.285 1.00 83.81 86 PRO A N 1
ATOM 668 C CA . PRO A 1 86 ? 5.493 2.657 14.519 1.00 83.81 86 PRO A CA 1
ATOM 669 C C . PRO A 1 86 ? 4.463 2.447 13.396 1.00 83.81 86 PRO A C 1
ATOM 671 O O . PRO A 1 86 ? 3.958 1.341 13.220 1.00 83.81 86 PRO A O 1
ATOM 674 N N . ASN A 1 87 ? 4.179 3.495 12.619 1.00 89.62 87 ASN A N 1
ATOM 675 C CA . ASN A 1 87 ? 3.181 3.495 11.551 1.00 89.62 87 ASN A CA 1
ATOM 676 C C . ASN A 1 87 ? 3.789 3.723 10.162 1.00 89.62 87 ASN A C 1
ATOM 678 O O . ASN A 1 87 ? 3.053 4.030 9.224 1.00 89.62 87 ASN A O 1
ATOM 682 N N . VAL A 1 88 ? 5.112 3.605 10.015 1.00 90.44 88 VAL A N 1
ATOM 683 C CA . VAL A 1 88 ? 5.796 3.785 8.730 1.00 90.44 88 VAL A CA 1
ATOM 684 C C . VAL A 1 88 ? 6.769 2.642 8.475 1.00 90.44 88 VAL A C 1
ATOM 686 O O . VAL A 1 88 ? 7.588 2.301 9.326 1.00 90.44 88 VAL A O 1
ATOM 689 N N . MET A 1 89 ? 6.682 2.063 7.279 1.00 91.50 89 MET A N 1
ATOM 690 C CA . MET A 1 89 ? 7.559 0.992 6.814 1.00 91.50 89 MET A CA 1
ATOM 691 C C . MET A 1 89 ? 8.138 1.352 5.451 1.00 91.50 89 MET A C 1
ATOM 693 O O . MET A 1 89 ? 7.403 1.600 4.496 1.00 91.50 89 MET A O 1
ATOM 697 N N . GLU A 1 90 ? 9.456 1.317 5.351 1.00 90.94 90 GLU A N 1
ATOM 698 C CA . GLU A 1 90 ? 10.188 1.440 4.101 1.00 90.94 90 GLU A CA 1
ATOM 699 C C . GLU A 1 90 ? 10.590 0.054 3.598 1.00 90.94 90 GLU A C 1
ATOM 701 O O . GLU A 1 90 ? 11.068 -0.784 4.366 1.00 90.94 90 GLU A O 1
ATOM 706 N N . LYS A 1 91 ? 10.431 -0.192 2.296 1.00 90.81 91 LYS A N 1
ATOM 707 C CA . LYS A 1 91 ? 10.918 -1.418 1.659 1.00 90.81 91 LYS A CA 1
ATOM 708 C C . LYS A 1 91 ? 11.635 -1.102 0.365 1.00 90.81 91 LYS A C 1
ATOM 710 O O . LYS A 1 91 ? 11.060 -0.514 -0.547 1.00 90.81 91 LYS A O 1
ATOM 715 N N . CYS A 1 92 ? 12.864 -1.568 0.246 1.00 90.56 92 CYS A N 1
ATOM 716 C CA . CYS A 1 92 ? 13.598 -1.520 -1.005 1.00 90.56 92 CYS A CA 1
ATOM 717 C C . CYS A 1 92 ? 13.586 -2.904 -1.630 1.00 90.56 92 CYS A C 1
ATOM 719 O O . CYS A 1 92 ? 13.913 -3.890 -0.965 1.00 90.56 92 CYS A O 1
ATOM 721 N N . PHE A 1 93 ? 13.175 -2.981 -2.888 1.00 89.06 93 PHE A N 1
ATOM 722 C CA . PHE A 1 93 ? 12.935 -4.249 -3.555 1.00 89.06 93 PHE A CA 1
ATOM 723 C C . PHE A 1 93 ? 13.460 -4.253 -4.980 1.00 89.06 93 PHE A C 1
ATOM 725 O O . PHE A 1 93 ? 13.560 -3.210 -5.627 1.00 89.06 93 PHE A O 1
ATOM 732 N N . ASP A 1 94 ? 13.737 -5.452 -5.466 1.00 90.12 94 ASP A N 1
ATOM 733 C CA . ASP A 1 94 ? 13.964 -5.725 -6.873 1.00 90.12 94 ASP A CA 1
ATOM 734 C C . ASP A 1 94 ? 12.852 -6.679 -7.329 1.00 90.12 94 ASP A C 1
ATOM 736 O O . ASP A 1 94 ? 12.510 -7.640 -6.637 1.00 90.12 94 ASP A O 1
ATOM 740 N N . GLN A 1 95 ? 12.212 -6.364 -8.451 1.00 88.38 95 GLN A N 1
ATOM 741 C CA . GLN A 1 95 ? 11.052 -7.084 -8.963 1.00 88.38 95 GLN A CA 1
ATOM 742 C C . GLN A 1 95 ? 11.209 -7.382 -10.451 1.00 88.38 95 GLN A C 1
ATOM 744 O O . GLN A 1 95 ? 11.668 -6.544 -11.222 1.00 88.38 95 GLN A O 1
ATOM 749 N N . ILE A 1 96 ? 10.793 -8.569 -10.879 1.00 87.62 96 ILE A N 1
ATOM 750 C CA . ILE A 1 96 ? 10.757 -8.958 -12.287 1.00 87.62 96 ILE A CA 1
ATOM 751 C C . ILE A 1 96 ? 9.308 -8.900 -12.764 1.00 87.62 96 ILE A C 1
ATOM 753 O O . ILE A 1 96 ? 8.473 -9.699 -12.351 1.00 87.62 96 ILE A O 1
ATOM 757 N N . LEU A 1 97 ? 8.999 -7.976 -13.674 1.00 84.12 97 LEU A N 1
ATOM 758 C CA . LEU A 1 97 ? 7.717 -7.982 -14.375 1.00 84.12 97 LEU A CA 1
ATOM 759 C C . LEU A 1 97 ? 7.801 -8.899 -15.586 1.00 84.12 97 LEU A C 1
ATOM 761 O O . LEU A 1 97 ? 8.486 -8.582 -16.563 1.00 84.12 97 LEU A O 1
ATOM 765 N N . ARG A 1 98 ? 7.093 -10.028 -15.536 1.00 82.19 98 ARG A N 1
ATOM 766 C CA . ARG A 1 98 ? 6.937 -10.910 -16.693 1.00 82.19 98 ARG A CA 1
ATOM 767 C C . ARG A 1 98 ? 5.720 -10.501 -17.511 1.00 82.19 98 ARG A C 1
ATOM 769 O O . ARG A 1 98 ? 4.628 -10.320 -16.988 1.00 82.19 98 ARG A O 1
ATOM 776 N N . SER A 1 99 ? 5.934 -10.376 -18.810 1.00 80.56 99 SER A N 1
ATOM 777 C CA . SER A 1 99 ? 4.899 -10.252 -19.831 1.00 80.56 99 SER A CA 1
ATOM 778 C C . SER A 1 99 ? 5.107 -11.352 -20.865 1.00 80.56 99 SER A C 1
ATOM 780 O O . SER A 1 99 ? 6.202 -11.912 -20.950 1.00 80.56 99 SER A O 1
ATOM 782 N N . ASN A 1 100 ? 4.100 -11.605 -21.701 1.00 78.31 100 ASN A N 1
ATOM 783 C CA . ASN A 1 100 ? 4.203 -12.588 -22.786 1.00 78.31 100 ASN A CA 1
ATOM 784 C C . ASN A 1 100 ? 5.379 -12.308 -23.741 1.00 78.31 100 ASN A C 1
ATOM 786 O O . ASN A 1 100 ? 5.858 -13.223 -24.399 1.00 78.31 100 ASN A O 1
ATOM 790 N N . ALA A 1 101 ? 5.844 -11.056 -23.817 1.00 78.19 101 ALA A N 1
ATOM 791 C CA . ALA A 1 101 ? 6.929 -10.645 -24.704 1.00 78.19 101 ALA A CA 1
ATOM 792 C C . ALA A 1 101 ? 8.303 -10.572 -24.015 1.00 78.19 101 ALA A C 1
ATOM 794 O O . ALA A 1 101 ? 9.325 -10.729 -24.678 1.00 78.19 101 ALA A O 1
ATOM 795 N N . ALA A 1 102 ? 8.359 -10.277 -22.712 1.00 80.69 102 ALA A N 1
ATOM 796 C CA . ALA A 1 102 ? 9.622 -10.022 -22.020 1.00 80.69 102 ALA A CA 1
ATOM 797 C C . ALA A 1 102 ? 9.515 -10.104 -20.492 1.00 80.69 102 ALA A C 1
ATOM 799 O O . ALA A 1 102 ? 8.480 -9.773 -19.907 1.00 80.69 102 ALA A O 1
ATOM 800 N N . ALA A 1 103 ? 10.643 -10.425 -19.853 1.00 84.88 103 ALA A N 1
ATOM 801 C CA . ALA A 1 103 ? 10.873 -10.228 -18.426 1.00 84.88 103 ALA A CA 1
ATOM 802 C C . ALA A 1 103 ? 11.663 -8.928 -18.204 1.00 84.88 103 ALA A C 1
ATOM 804 O O . ALA A 1 103 ? 12.786 -8.776 -18.683 1.00 84.88 103 ALA A O 1
ATOM 805 N N . THR A 1 104 ? 11.065 -7.972 -17.497 1.00 84.69 104 THR A N 1
ATOM 806 C CA . THR A 1 104 ? 11.661 -6.663 -17.217 1.00 84.69 104 THR A CA 1
ATOM 807 C C . THR A 1 104 ? 12.062 -6.566 -15.746 1.00 84.69 104 THR A C 1
ATOM 809 O O . THR A 1 104 ? 11.173 -6.600 -14.895 1.00 84.69 104 THR A O 1
ATOM 812 N N . PRO A 1 105 ? 13.353 -6.374 -15.424 1.00 84.06 105 PRO A N 1
ATOM 813 C CA . PRO A 1 105 ? 13.770 -6.072 -14.063 1.00 84.06 105 PRO A CA 1
ATOM 814 C C . PRO A 1 105 ? 13.442 -4.618 -13.694 1.00 84.06 105 PRO A C 1
ATOM 816 O O . PRO A 1 105 ? 13.702 -3.676 -14.457 1.00 84.06 105 PRO A O 1
ATOM 819 N N . LEU A 1 106 ? 12.899 -4.448 -12.497 1.00 84.19 106 LEU A N 1
ATOM 820 C CA . LEU A 1 106 ? 12.562 -3.186 -11.860 1.00 84.19 106 LEU A CA 1
ATOM 821 C C . LEU A 1 106 ? 13.219 -3.114 -10.490 1.00 84.19 106 LEU A C 1
ATOM 823 O O . LEU A 1 106 ? 13.183 -4.075 -9.729 1.00 84.19 106 LEU A O 1
ATOM 827 N N . ASN A 1 107 ? 13.742 -1.940 -10.159 1.00 86.62 107 ASN A N 1
ATOM 828 C CA . ASN A 1 107 ? 14.193 -1.637 -8.810 1.00 86.62 107 ASN A CA 1
ATOM 829 C C . ASN A 1 107 ? 13.202 -0.642 -8.214 1.00 86.62 107 ASN A C 1
ATOM 831 O O . ASN A 1 107 ? 12.906 0.384 -8.833 1.00 86.62 107 ASN A O 1
ATOM 835 N N . GLY A 1 108 ? 12.695 -0.934 -7.026 1.00 85.44 108 GLY A N 1
ATOM 836 C CA . GLY A 1 108 ? 11.634 -0.167 -6.396 1.00 85.44 108 GLY A CA 1
ATOM 837 C C . GLY A 1 108 ? 11.959 0.246 -4.971 1.00 85.44 108 GLY A C 1
ATOM 838 O O . GLY A 1 108 ? 12.717 -0.411 -4.254 1.00 85.44 108 GLY A O 1
ATOM 839 N N . LEU A 1 109 ? 11.364 1.364 -4.574 1.00 87.38 109 LEU A N 1
ATOM 840 C CA . LEU A 1 109 ? 11.310 1.825 -3.197 1.00 87.38 109 LEU A CA 1
ATOM 841 C C . LEU A 1 109 ? 9.844 2.029 -2.817 1.00 87.38 109 LEU A C 1
ATOM 843 O O . LEU A 1 109 ? 9.169 2.861 -3.417 1.00 87.38 109 LEU A O 1
ATOM 847 N N . GLN A 1 110 ? 9.381 1.278 -1.826 1.00 87.50 110 GLN A N 1
ATOM 848 C CA . GLN A 1 110 ? 8.048 1.364 -1.247 1.00 87.50 110 GLN A CA 1
ATOM 849 C C . GLN A 1 110 ? 8.111 2.118 0.076 1.00 87.50 110 GLN A C 1
ATOM 851 O O . GLN A 1 110 ? 8.929 1.795 0.938 1.00 87.50 110 GLN A O 1
ATOM 856 N N . VAL A 1 111 ? 7.199 3.063 0.269 1.00 88.06 111 VAL A N 1
ATOM 857 C CA . VAL A 1 111 ? 6.901 3.642 1.579 1.00 88.06 111 VAL A CA 1
ATOM 858 C C . VAL A 1 111 ? 5.462 3.319 1.920 1.00 88.06 111 VAL A C 1
ATOM 860 O O . VAL A 1 111 ? 4.549 3.647 1.170 1.00 88.06 111 VAL A O 1
ATOM 863 N N . MET A 1 112 ? 5.263 2.677 3.061 1.00 88.75 112 MET A N 1
ATOM 864 C CA . MET A 1 112 ? 3.948 2.405 3.610 1.00 88.75 112 MET A CA 1
ATOM 865 C C . MET A 1 112 ? 3.709 3.267 4.834 1.00 88.75 112 MET A C 1
ATOM 867 O O . MET A 1 112 ? 4.570 3.337 5.710 1.00 88.75 112 MET A O 1
ATOM 871 N N . LYS A 1 113 ? 2.520 3.857 4.930 1.00 89.25 113 LYS A N 1
ATOM 872 C CA . LYS A 1 113 ? 2.086 4.622 6.093 1.00 89.25 113 LYS A CA 1
ATOM 873 C C . LYS A 1 113 ? 0.698 4.184 6.539 1.00 89.25 113 LYS A C 1
ATOM 875 O O . LYS A 1 113 ? -0.217 4.081 5.722 1.00 89.25 113 LYS A O 1
ATOM 880 N N . LYS A 1 114 ? 0.562 3.921 7.838 1.00 89.19 114 LYS A N 1
ATOM 881 C CA . LYS A 1 114 ? -0.700 3.568 8.486 1.00 89.19 114 LYS A CA 1
ATOM 882 C C . LYS A 1 114 ? -1.354 4.794 9.110 1.00 89.19 114 LYS A C 1
ATOM 884 O O . LYS A 1 114 ? -0.706 5.541 9.842 1.00 89.19 114 LYS A O 1
ATOM 889 N N . PHE A 1 115 ? -2.644 4.947 8.846 1.00 85.31 115 PHE A N 1
ATOM 890 C CA . PHE A 1 115 ? -3.519 5.950 9.431 1.00 85.31 115 PHE A CA 1
ATOM 891 C C . PHE A 1 115 ? -4.672 5.233 10.128 1.00 85.31 115 PHE A C 1
ATOM 893 O O . PHE A 1 115 ? -5.356 4.406 9.526 1.00 85.31 115 PHE A O 1
ATOM 900 N N . GLU A 1 116 ? -4.862 5.526 11.407 1.00 83.19 116 GLU A N 1
ATOM 901 C CA . GLU A 1 116 ? -5.970 4.994 12.194 1.00 83.19 116 GLU A CA 1
ATOM 902 C C . GLU A 1 116 ? -6.973 6.122 12.424 1.00 83.19 116 GLU A C 1
ATOM 904 O O . GLU A 1 116 ? -6.611 7.200 12.898 1.00 83.19 116 GLU A O 1
ATOM 909 N N . GLU A 1 117 ? -8.223 5.883 12.043 1.00 79.38 117 GLU A N 1
ATOM 910 C CA . GLU A 1 117 ? -9.354 6.774 12.281 1.00 79.38 117 GLU A CA 1
ATOM 911 C C . GLU A 1 117 ? -10.391 6.062 13.163 1.00 79.38 117 GLU A C 1
ATOM 913 O O . GLU A 1 117 ? -10.319 4.853 13.389 1.00 79.38 117 GLU A O 1
ATOM 918 N N . ALA A 1 118 ? -11.379 6.805 13.668 1.00 73.00 118 ALA A N 1
ATOM 919 C CA . ALA A 1 118 ? -12.368 6.266 14.605 1.00 73.00 118 ALA A CA 1
ATOM 920 C C . ALA A 1 118 ? -13.204 5.105 14.024 1.00 73.00 118 ALA A C 1
ATOM 922 O O . ALA A 1 118 ? -13.622 4.217 14.764 1.00 73.00 118 ALA A O 1
ATOM 923 N N . ASP A 1 119 ? -13.464 5.107 12.714 1.00 72.12 119 ASP A N 1
ATOM 924 C CA . ASP A 1 119 ? -14.331 4.143 12.027 1.00 72.12 119 ASP A CA 1
ATOM 925 C C . ASP A 1 119 ? -13.612 3.295 10.965 1.00 72.12 119 ASP A C 1
ATOM 927 O O . ASP A 1 119 ? -14.224 2.399 10.373 1.00 72.12 119 ASP A O 1
ATOM 931 N N . ARG A 1 120 ? -12.319 3.543 10.724 1.00 74.75 120 ARG A N 1
ATOM 932 C CA . ARG A 1 120 ? -11.545 2.865 9.677 1.00 74.75 120 ARG A CA 1
ATOM 933 C C . ARG A 1 120 ? -10.047 2.879 9.930 1.00 74.75 120 ARG A C 1
ATOM 935 O O . ARG A 1 120 ? -9.511 3.739 10.622 1.00 74.75 120 ARG A O 1
ATOM 942 N N . VAL A 1 121 ? -9.366 1.949 9.275 1.00 78.38 121 VAL A N 1
ATOM 943 C CA . VAL A 1 121 ? -7.905 1.931 9.162 1.00 78.38 121 VAL A CA 1
ATOM 944 C C . VAL A 1 121 ? -7.553 2.086 7.695 1.00 78.38 121 VAL A C 1
ATOM 946 O O . VAL A 1 121 ? -8.111 1.379 6.850 1.00 78.38 121 VAL A O 1
ATOM 949 N N . VAL A 1 122 ? -6.631 3.003 7.406 1.00 80.56 122 VAL A N 1
ATOM 950 C CA . VAL A 1 122 ? -6.152 3.272 6.054 1.00 80.56 122 VAL A CA 1
ATOM 951 C C . VAL A 1 122 ? -4.657 3.006 5.961 1.00 80.56 122 VAL A C 1
ATOM 953 O O . VAL A 1 122 ? -3.856 3.549 6.723 1.00 80.56 122 VAL A O 1
ATOM 956 N N . LEU A 1 123 ? -4.269 2.175 4.997 1.00 82.69 123 LEU A N 1
ATOM 957 C CA . LEU A 1 123 ? -2.872 1.991 4.619 1.00 82.69 123 LEU A CA 1
ATOM 958 C C . LEU A 1 123 ? -2.615 2.649 3.277 1.00 82.69 123 LEU A C 1
ATOM 960 O O . LEU A 1 123 ? -3.165 2.214 2.269 1.00 82.69 123 LEU A O 1
ATOM 964 N N . ALA A 1 124 ? -1.742 3.650 3.280 1.00 82.31 124 ALA A N 1
ATOM 965 C CA . ALA A 1 124 ? -1.213 4.264 2.076 1.00 82.31 124 ALA A CA 1
ATOM 966 C C . ALA A 1 124 ? 0.128 3.618 1.734 1.00 82.31 124 ALA A C 1
ATOM 968 O O . ALA A 1 124 ? 1.076 3.707 2.517 1.00 82.31 124 ALA A O 1
ATOM 969 N N . LEU A 1 125 ? 0.220 2.981 0.572 1.00 80.69 125 LEU A N 1
ATOM 970 C CA . LEU A 1 125 ? 1.477 2.502 0.016 1.00 80.69 125 LEU A CA 1
ATOM 971 C C . LEU A 1 125 ? 1.823 3.367 -1.187 1.00 80.69 125 LEU A C 1
ATOM 973 O O . LEU A 1 125 ? 1.005 3.539 -2.090 1.00 80.69 125 LEU A O 1
ATOM 977 N N . LEU A 1 126 ? 3.038 3.895 -1.185 1.00 79.19 126 LEU A N 1
ATOM 978 C CA . LEU A 1 126 ? 3.615 4.615 -2.299 1.00 79.19 126 LEU A CA 1
ATOM 979 C C . LEU A 1 126 ? 4.823 3.848 -2.816 1.00 79.19 126 LEU A C 1
ATOM 981 O O . LEU A 1 126 ? 5.852 3.787 -2.141 1.00 79.19 126 LEU A O 1
ATOM 985 N N . ASP A 1 127 ? 4.705 3.309 -4.022 1.00 78.31 127 ASP A N 1
ATOM 986 C CA . ASP A 1 127 ? 5.828 2.701 -4.725 1.00 78.31 127 ASP A CA 1
ATOM 987 C C . ASP A 1 127 ? 6.437 3.696 -5.696 1.00 78.31 127 ASP A C 1
ATOM 989 O O . ASP A 1 127 ? 5.738 4.333 -6.481 1.00 78.31 127 ASP A O 1
ATOM 993 N N . ARG A 1 128 ? 7.762 3.802 -5.658 1.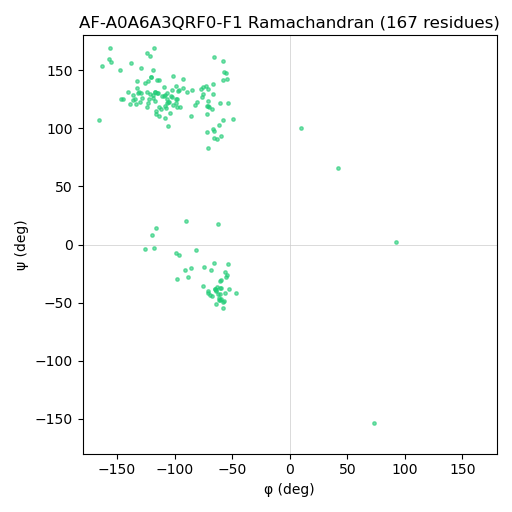00 75.94 128 ARG A N 1
ATOM 994 C CA . ARG A 1 128 ? 8.555 4.489 -6.666 1.00 75.94 128 ARG A CA 1
ATOM 995 C C . ARG A 1 128 ? 9.412 3.468 -7.389 1.00 75.94 128 ARG A C 1
ATOM 997 O O . ARG A 1 128 ? 10.393 2.973 -6.832 1.00 75.94 128 ARG A O 1
ATOM 1004 N N . GLU A 1 129 ? 9.090 3.222 -8.649 1.00 76.50 129 GLU A N 1
ATOM 1005 C CA . GLU A 1 129 ? 9.809 2.252 -9.471 1.00 76.50 129 GLU A CA 1
ATOM 1006 C C . GLU A 1 129 ? 10.796 2.934 -10.424 1.00 76.50 129 GLU A C 1
ATOM 1008 O O . GLU A 1 129 ? 10.572 4.035 -10.938 1.00 76.50 129 GLU A O 1
ATOM 1013 N N . ARG A 1 130 ? 11.932 2.274 -10.655 1.00 66.56 130 ARG A N 1
ATOM 1014 C CA . ARG A 1 130 ? 12.926 2.649 -11.661 1.00 66.56 130 ARG A CA 1
ATOM 1015 C C . ARG A 1 130 ? 13.260 1.425 -12.502 1.00 66.56 130 ARG A C 1
ATOM 1017 O O . ARG A 1 130 ? 13.723 0.407 -11.986 1.00 66.56 130 ARG A O 1
ATOM 1024 N N . ARG A 1 131 ? 13.072 1.538 -13.818 1.00 57.06 131 ARG A N 1
ATOM 1025 C CA . ARG A 1 131 ? 13.440 0.480 -14.766 1.00 57.06 131 ARG A CA 1
ATOM 1026 C C . ARG A 1 131 ? 14.963 0.382 -14.884 1.00 57.06 131 ARG A C 1
ATOM 1028 O O . ARG A 1 131 ? 15.643 1.404 -15.020 1.00 57.06 131 ARG A O 1
ATOM 1035 N N . GLY A 1 132 ? 15.501 -0.838 -14.832 1.00 51.69 132 GLY A N 1
ATOM 1036 C CA . GLY A 1 132 ? 16.932 -1.085 -15.028 1.00 51.69 132 GLY A CA 1
ATOM 1037 C C . GLY A 1 132 ? 17.409 -0.580 -16.398 1.00 51.69 132 GLY A C 1
ATOM 1038 O O . GLY A 1 132 ? 16.685 -0.676 -17.389 1.00 51.69 132 GLY A O 1
ATOM 1039 N N . ARG A 1 133 ? 18.623 -0.011 -16.464 1.00 44.00 133 ARG A N 1
ATOM 1040 C CA . ARG A 1 133 ? 19.229 0.523 -17.699 1.00 44.00 133 ARG A C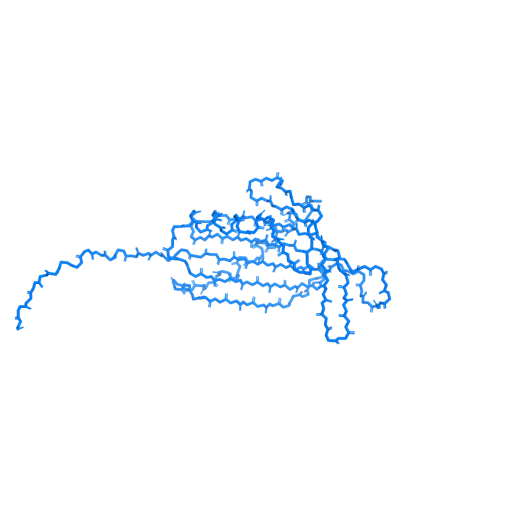A 1
ATOM 1041 C C . ARG A 1 133 ? 19.367 -0.582 -18.759 1.00 44.00 133 ARG A C 1
ATOM 1043 O O . ARG A 1 133 ? 20.388 -1.257 -18.765 1.00 44.00 133 ARG A O 1
ATOM 1050 N N . ARG A 1 134 ? 18.395 -0.746 -19.662 1.00 37.50 134 ARG A N 1
ATOM 1051 C CA . ARG A 1 134 ? 18.571 -1.295 -21.026 1.00 37.50 134 ARG A CA 1
ATOM 1052 C C . ARG A 1 134 ? 17.331 -1.004 -21.894 1.00 37.50 134 ARG A C 1
ATOM 1054 O O . ARG A 1 134 ? 16.257 -1.551 -21.685 1.00 37.50 134 ARG A O 1
ATOM 1061 N N . THR A 1 135 ? 17.528 -0.064 -22.825 1.00 35.66 135 THR A N 1
ATOM 1062 C CA . THR A 1 135 ? 16.948 0.022 -24.183 1.00 35.66 135 THR A CA 1
ATOM 1063 C C . THR A 1 135 ? 15.468 -0.319 -24.400 1.00 35.66 135 THR A C 1
ATOM 1065 O O . THR A 1 135 ? 15.175 -1.211 -25.177 1.00 35.66 135 THR A O 1
ATOM 1068 N N . ILE A 1 136 ? 14.541 0.474 -23.846 1.00 35.78 136 ILE A N 1
ATOM 1069 C CA . ILE A 1 136 ? 13.297 0.892 -24.534 1.00 35.78 136 ILE A CA 1
ATOM 1070 C C . ILE A 1 136 ? 12.998 2.327 -24.068 1.00 35.78 136 ILE A C 1
ATOM 1072 O O . ILE A 1 136 ? 12.961 2.586 -22.865 1.00 35.78 136 ILE A O 1
ATOM 1076 N N . ARG A 1 137 ? 12.846 3.278 -25.002 1.00 29.58 137 ARG A N 1
ATOM 1077 C CA . ARG A 1 137 ? 12.518 4.683 -24.699 1.00 29.58 137 ARG A CA 1
ATOM 1078 C C . ARG A 1 137 ? 11.056 4.786 -24.246 1.00 29.58 137 ARG A C 1
ATOM 1080 O O . ARG A 1 137 ? 10.158 4.861 -25.072 1.00 29.58 137 ARG A O 1
ATOM 1087 N N . LEU A 1 138 ? 10.848 4.810 -22.936 1.00 36.59 138 LEU A N 1
ATOM 1088 C CA . LEU A 1 138 ? 9.690 5.426 -22.282 1.00 36.59 138 LEU A CA 1
ATOM 1089 C C . LEU A 1 138 ? 10.228 6.542 -21.369 1.00 36.59 138 LEU A C 1
ATOM 1091 O O . LEU A 1 138 ? 11.394 6.450 -20.960 1.00 36.59 138 LEU A O 1
ATOM 1095 N N . PRO A 1 139 ? 9.464 7.626 -21.130 1.00 32.69 139 PRO A N 1
ATOM 10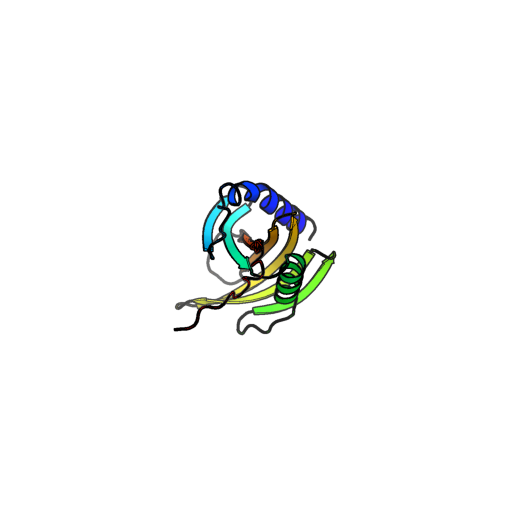96 C CA . PRO A 1 139 ? 9.976 8.817 -20.458 1.00 32.69 139 PRO A CA 1
ATOM 1097 C C . PRO A 1 139 ? 10.599 8.455 -19.106 1.00 32.69 139 PRO A C 1
ATOM 1099 O O . PRO A 1 139 ? 10.138 7.558 -18.406 1.00 32.69 139 PRO A O 1
ATOM 1102 N N . ARG A 1 140 ? 11.699 9.137 -18.773 1.00 34.97 140 ARG A N 1
ATOM 1103 C CA . ARG A 1 140 ? 12.584 8.933 -17.606 1.00 34.97 140 ARG A CA 1
ATOM 1104 C C . ARG A 1 140 ? 11.909 9.142 -16.233 1.00 34.97 140 ARG A C 1
ATOM 1106 O O . ARG A 1 140 ? 12.603 9.330 -15.234 1.00 34.97 140 ARG A O 1
ATOM 1113 N N . GLU A 1 141 ? 10.590 9.126 -16.166 1.00 43.81 141 GLU A N 1
ATOM 1114 C CA . GLU A 1 141 ? 9.810 9.484 -14.991 1.00 43.81 141 GLU A CA 1
ATOM 1115 C C . GLU A 1 141 ? 9.508 8.241 -14.154 1.00 43.81 141 GLU A C 1
ATOM 1117 O O . GLU A 1 141 ? 9.190 7.171 -14.668 1.00 43.81 141 GLU A O 1
ATOM 1122 N N . ALA A 1 142 ? 9.698 8.361 -12.842 1.00 50.16 142 ALA A N 1
ATOM 1123 C CA . ALA A 1 142 ? 9.399 7.280 -11.920 1.00 50.16 142 ALA A CA 1
ATOM 1124 C C . ALA A 1 142 ? 7.880 7.105 -11.854 1.00 50.16 142 ALA A C 1
ATOM 1126 O O . ALA A 1 142 ? 7.191 8.031 -11.438 1.00 50.16 142 ALA A O 1
ATOM 1127 N N . THR A 1 143 ? 7.372 5.936 -12.240 1.00 53.94 143 THR A N 1
ATOM 1128 C CA . THR A 1 143 ? 5.957 5.608 -12.051 1.00 53.94 143 THR A CA 1
ATOM 1129 C C . THR A 1 143 ? 5.680 5.505 -10.557 1.00 53.94 143 THR A C 1
ATOM 1131 O O . THR A 1 143 ? 6.426 4.841 -9.826 1.00 53.94 143 THR A O 1
ATOM 1134 N N . LEU A 1 144 ? 4.640 6.208 -10.110 1.00 53.44 144 LEU A N 1
ATOM 1135 C CA . LEU A 1 144 ? 4.192 6.187 -8.726 1.00 53.44 144 LEU A CA 1
ATOM 1136 C C . LEU A 1 144 ? 2.913 5.370 -8.632 1.00 53.44 144 LEU A C 1
ATOM 1138 O O . LEU A 1 144 ? 1.920 5.682 -9.283 1.00 53.44 144 LEU A O 1
ATOM 1142 N N . PHE A 1 145 ? 2.924 4.331 -7.808 1.00 55.25 145 PHE A N 1
ATOM 1143 C CA . PHE A 1 145 ? 1.707 3.586 -7.496 1.00 55.25 145 PHE A CA 1
ATOM 1144 C C . PHE A 1 145 ? 1.226 4.010 -6.119 1.00 55.25 145 PHE A C 1
ATOM 1146 O O . PHE A 1 145 ? 2.004 3.987 -5.166 1.00 55.25 145 PHE A O 1
ATOM 1153 N N . PHE A 1 146 ? -0.042 4.407 -6.031 1.00 54.78 146 PHE A N 1
ATOM 1154 C CA . PHE A 1 146 ? -0.706 4.691 -4.768 1.00 54.78 146 PHE A CA 1
ATOM 1155 C C . PHE A 1 146 ? -1.714 3.579 -4.485 1.00 54.78 146 PHE A C 1
ATOM 1157 O O . PHE A 1 146 ? -2.744 3.461 -5.150 1.00 54.78 146 PHE A O 1
ATOM 1164 N N . PHE A 1 147 ? -1.408 2.738 -3.505 1.00 57.16 147 PHE A N 1
ATOM 1165 C CA . PHE A 1 147 ? -2.312 1.685 -3.054 1.00 57.16 147 PHE A CA 1
ATOM 1166 C C . PHE A 1 147 ? -2.918 2.101 -1.717 1.00 57.16 147 PHE A C 1
ATOM 1168 O O . PHE A 1 147 ? -2.191 2.374 -0.764 1.00 57.16 147 PHE A O 1
ATOM 1175 N N . CYS A 1 148 ? -4.243 2.155 -1.653 1.00 57.56 148 CYS A N 1
ATOM 1176 C CA . CYS A 1 148 ? -5.003 2.509 -0.468 1.00 57.56 148 CYS A CA 1
ATOM 1177 C C . CYS A 1 148 ? -5.847 1.306 -0.036 1.00 57.56 148 CYS A C 1
ATOM 1179 O O . CYS A 1 148 ? -6.745 0.867 -0.760 1.00 57.56 148 CYS A O 1
ATOM 1181 N N . ILE A 1 149 ? -5.551 0.751 1.138 1.00 64.44 149 ILE A N 1
ATOM 1182 C CA . ILE A 1 149 ? -6.375 -0.303 1.744 1.00 64.44 149 ILE A CA 1
ATOM 1183 C C . ILE A 1 149 ? -7.223 0.335 2.825 1.00 64.44 149 ILE A C 1
ATOM 1185 O O . ILE A 1 149 ? -6.674 0.874 3.785 1.00 64.44 149 ILE A O 1
ATOM 1189 N N . VAL A 1 150 ? -8.540 0.234 2.676 1.00 59.75 150 VAL A N 1
ATOM 1190 C CA . VAL A 1 150 ? -9.520 0.666 3.668 1.00 59.75 150 VAL A CA 1
ATOM 1191 C C . VAL A 1 150 ? -10.121 -0.566 4.319 1.00 59.75 150 VAL A C 1
ATOM 1193 O O . VAL A 1 150 ? -10.730 -1.411 3.660 1.00 59.75 150 VAL A O 1
ATOM 1196 N N . ILE A 1 151 ? -9.983 -0.655 5.635 1.00 59.66 151 ILE A N 1
ATOM 1197 C CA . ILE A 1 151 ? -10.731 -1.622 6.430 1.00 59.66 151 ILE A CA 1
ATOM 1198 C C . ILE A 1 151 ? -11.808 -0.878 7.208 1.00 59.66 151 ILE A C 1
ATOM 1200 O O . ILE A 1 151 ? -11.514 0.088 7.914 1.00 59.66 151 ILE A O 1
ATOM 1204 N N . LYS A 1 152 ? -13.043 -1.387 7.128 1.00 55.47 152 LYS A N 1
ATOM 1205 C CA . LYS A 1 152 ? -14.151 -0.996 8.005 1.00 55.47 152 LYS A CA 1
ATOM 1206 C C . LYS A 1 152 ? -14.568 -2.179 8.871 1.00 55.47 152 LYS A C 1
ATOM 1208 O O . LYS A 1 152 ? -14.821 -3.274 8.364 1.00 55.47 152 LYS A O 1
ATOM 1213 N N . ALA A 1 153 ? -14.676 -1.945 10.175 1.00 49.97 153 ALA A N 1
ATOM 1214 C CA . ALA A 1 153 ? -15.275 -2.912 11.081 1.00 49.97 153 ALA A CA 1
ATOM 1215 C C . ALA A 1 153 ? -16.794 -2.881 10.895 1.00 49.97 153 ALA A C 1
ATOM 1217 O O . ALA A 1 153 ? -17.420 -1.818 10.945 1.00 49.97 153 ALA A O 1
ATOM 1218 N N . LEU A 1 154 ? -17.401 -4.048 10.699 1.00 48.72 154 LEU A N 1
ATOM 1219 C CA . LEU A 1 154 ? -18.848 -4.163 10.807 1.00 48.72 154 LEU A CA 1
ATOM 1220 C C . LEU A 1 154 ? -19.212 -4.033 12.285 1.00 48.72 154 LEU A C 1
ATOM 1222 O O . LEU A 1 154 ? -18.796 -4.843 13.115 1.00 48.72 154 LEU A O 1
ATOM 1226 N N . ARG A 1 155 ? -20.011 -3.019 12.625 1.00 40.56 155 ARG A N 1
ATOM 1227 C CA . ARG A 1 155 ? -20.628 -2.945 13.947 1.00 40.56 155 ARG A CA 1
ATOM 1228 C C . ARG A 1 155 ? -21.618 -4.103 14.026 1.00 40.56 155 ARG A C 1
ATOM 1230 O O . ARG A 1 155 ? -22.714 -4.015 13.479 1.00 40.56 155 ARG A O 1
ATOM 1237 N N . ILE A 1 156 ? -21.221 -5.199 14.670 1.00 39.22 156 ILE A N 1
ATOM 1238 C CA . ILE A 1 156 ? -22.144 -6.268 15.045 1.00 39.22 156 ILE A CA 1
ATOM 1239 C C . ILE A 1 156 ? -23.072 -5.637 16.082 1.00 39.22 156 ILE A C 1
ATOM 1241 O O . ILE A 1 156 ? -22.752 -5.568 17.267 1.00 39.22 156 ILE A O 1
ATOM 1245 N N . SER A 1 157 ? -24.197 -5.077 15.636 1.00 33.38 157 SER A N 1
ATOM 1246 C CA . SER A 1 157 ? -25.298 -4.766 16.535 1.00 33.38 157 SER A CA 1
ATOM 1247 C C . SER A 1 157 ? -25.742 -6.099 17.118 1.00 33.38 157 SER A C 1
ATOM 1249 O O . SER A 1 157 ? -26.332 -6.906 16.403 1.00 33.38 157 SER A O 1
ATOM 1251 N N . SER A 1 158 ? -25.336 -6.343 18.363 1.00 34.91 158 SER A N 1
ATOM 1252 C CA . SER A 1 158 ? -25.872 -7.330 19.295 1.00 34.91 158 SER A CA 1
ATOM 1253 C C . SER A 1 158 ? -26.869 -8.306 18.663 1.00 34.91 158 SER A C 1
ATOM 1255 O O . SER A 1 158 ? -28.061 -8.004 18.558 1.00 34.91 158 SER A O 1
ATOM 1257 N N . PHE A 1 159 ? -26.413 -9.516 18.331 1.00 35.69 159 PHE A N 1
ATOM 1258 C CA . PHE A 1 159 ? -27.307 -10.656 18.490 1.00 35.69 159 PHE A CA 1
ATOM 1259 C C . PHE A 1 159 ? -27.591 -10.727 19.994 1.00 35.69 159 PHE A C 1
ATOM 1261 O O . PHE A 1 159 ? -26.817 -11.290 20.763 1.00 35.69 159 PHE A O 1
ATOM 1268 N N . GLY A 1 160 ? -28.650 -10.042 20.431 1.00 32.06 160 GLY A N 1
ATOM 1269 C CA . GLY A 1 160 ? -29.206 -10.256 21.758 1.00 32.06 160 GLY A CA 1
ATOM 1270 C C . GLY A 1 160 ? -29.542 -11.743 21.891 1.00 32.06 160 GLY A C 1
ATOM 1271 O O . GLY A 1 160 ? -29.877 -12.372 20.879 1.00 32.06 160 GLY A O 1
ATOM 1272 N N . PRO A 1 161 ? -29.432 -12.334 23.091 1.00 32.62 161 PRO A N 1
ATOM 1273 C CA . PRO A 1 161 ? -29.793 -13.728 23.281 1.00 32.62 161 PRO A CA 1
ATOM 1274 C C . PRO A 1 161 ? -31.254 -13.891 22.858 1.00 32.62 161 PRO A C 1
ATOM 1276 O O . PRO A 1 161 ? -32.165 -13.420 23.540 1.00 32.62 161 PRO A O 1
ATOM 1279 N N . ARG A 1 162 ? -31.499 -14.533 21.709 1.00 34.56 162 ARG A N 1
ATOM 1280 C CA . ARG A 1 162 ? -32.831 -15.052 21.410 1.00 34.56 162 ARG A CA 1
ATOM 1281 C C . ARG A 1 162 ? -33.062 -16.151 22.431 1.00 34.56 162 ARG A C 1
ATOM 1283 O O . ARG A 1 162 ? -32.561 -17.260 22.288 1.00 34.56 162 ARG A O 1
ATOM 1290 N N . SER A 1 163 ? -33.768 -15.786 23.496 1.00 35.28 163 SER A N 1
ATOM 1291 C CA . SER A 1 163 ? -34.435 -16.722 24.383 1.00 35.28 163 SER A CA 1
ATOM 1292 C C . SER A 1 163 ? -35.241 -17.666 23.498 1.00 35.28 163 SER A C 1
ATOM 1294 O O . SER A 1 163 ? -36.221 -17.260 22.874 1.00 35.28 163 SER A O 1
ATOM 1296 N N . ILE A 1 164 ? -34.780 -18.910 23.391 1.00 38.91 164 ILE A N 1
ATOM 1297 C CA . ILE A 1 164 ? -35.569 -20.005 22.845 1.00 38.91 164 ILE A CA 1
ATOM 1298 C C . ILE A 1 164 ? -36.631 -20.285 23.912 1.00 38.91 164 ILE A C 1
ATOM 1300 O O . ILE A 1 164 ? -36.449 -21.120 24.795 1.00 38.91 164 ILE A O 1
ATOM 1304 N N . LYS A 1 165 ? -37.720 -19.511 23.891 1.00 36.22 165 LYS A N 1
ATOM 1305 C CA . LYS A 1 165 ? -38.986 -19.968 24.458 1.00 36.22 165 LYS A CA 1
ATOM 1306 C C . LYS A 1 165 ? -39.506 -21.028 23.499 1.00 36.22 165 LYS A C 1
ATOM 1308 O O . LYS A 1 165 ? -39.642 -20.767 22.308 1.00 36.22 165 LYS A O 1
ATOM 1313 N N . GLY A 1 166 ? -39.663 -22.236 24.024 1.00 35.34 166 GLY A N 1
ATOM 1314 C CA . GLY A 1 166 ? -40.068 -23.390 23.246 1.00 35.34 166 GLY A CA 1
ATOM 1315 C C . GLY A 1 166 ? -41.482 -23.273 22.703 1.00 35.34 166 GLY A C 1
ATOM 1316 O O . GLY A 1 166 ? -42.305 -22.545 23.243 1.00 35.34 166 GLY A O 1
ATOM 1317 N N . GLU A 1 167 ? -41.756 -24.092 21.701 1.00 31.11 167 GLU A N 1
ATOM 1318 C CA . GLU A 1 167 ? -43.065 -24.695 21.513 1.00 31.11 167 GLU A CA 1
ATOM 1319 C C . GLU A 1 167 ? -42.854 -26.086 20.918 1.00 31.11 167 GLU A C 1
ATOM 1321 O O . GLU A 1 167 ? -42.119 -26.273 19.948 1.00 31.11 167 GLU A O 1
ATOM 1326 N N . ARG A 1 168 ? -43.429 -27.069 21.615 1.00 33.56 168 ARG A N 1
ATOM 1327 C CA . ARG A 1 168 ? -43.588 -28.449 21.167 1.00 33.56 168 ARG A CA 1
ATOM 1328 C C . ARG A 1 168 ? -44.554 -28.457 19.987 1.00 33.56 168 ARG A C 1
ATOM 1330 O O . ARG A 1 168 ? -45.614 -27.852 20.110 1.00 33.56 168 ARG A O 1
ATOM 1337 N N . PHE A 1 169 ? -44.245 -29.245 18.967 1.00 35.62 169 PHE A N 1
ATOM 1338 C CA . PHE A 1 169 ? -45.229 -30.040 18.238 1.00 35.62 169 PHE A CA 1
ATOM 1339 C C . PHE A 1 169 ? -44.629 -31.421 17.994 1.00 35.62 169 PHE A C 1
ATOM 1341 O O . PHE A 1 169 ? -43.423 -31.472 17.660 1.00 35.62 169 PHE A O 1
#

Secondary structure (DSSP, 8-state):
-HHHHHHHHHHHHHGGGGSTT--SS---EEEEEEEEETTTEEEEEEEEEEEESS-HHHHHHHHHHHHHS---BTTEEEEEEEEEETTEEEEEEEEEEE-SS-EEEEEEEEEEEEEE-SSEEEEEEEEEEEE-SSS----SPPPEEEEEEEEEE----------------

Mean predicted aligned error: 12.04 Å